Protein AF-A6K5Z6-F1 (afdb_monomer)

Mean predicted aligned error: 9.02 Å

InterPro domains:
  IPR040134 26S Proteasome non-ATPase regulatory subunit 12/COP9 signalosome complex subunit 4 [PTHR10855] (8-89)
  IPR054559 PSMD12/CSN4-like, N-terminal [PF22241] (1-89)

Secondary structure (DSSP, 8-state):
---TTS-HHHHHHHHHHHHHHGGGS-HHHHHHHHHHHHHHHGGGGGGGHHHHHHHHHHHHHHHHHTT-HHHHHHHHHTS-SSSSSSSS----

Foldseek 3Di:
DPDPPDDLVVVLVVLVVVLVCLVVDPLVVSLVVLVVVCVVCVVVCVSNLVSLQVSLQVNLVSCVVVVNNVVSVVSNVPRCPDDPDPPPDDDD

pLDDT: mean 78.18, std 15.69, range 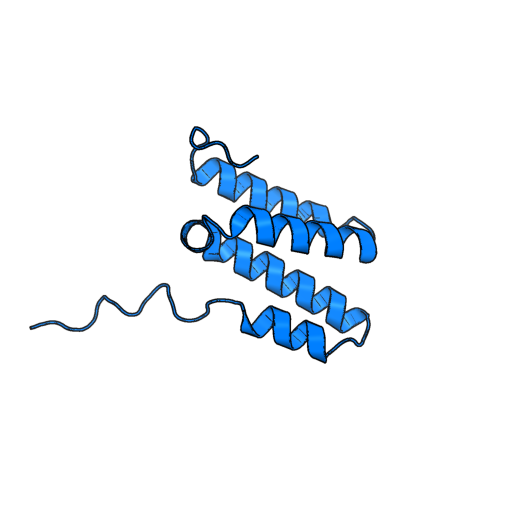[40.47, 92.94]

Sequence (92 aa):
MVNENVSLVISRQLLTDFCTHLPNLPDSTAKEVYHFTLEKVQPRVISFEEQVASIRQRLASIYEKEEDWRNAAQVLVGIPLETGQKYSKHCT

Organism: Rattus norvegicus (NCBI:txid10116)

Solvent-accessible surface area (backbone atoms only — not comparable to full-atom values): 5614 Å² total; per-residue (Å²): 141,88,58,93,86,56,56,68,66,58,54,51,52,51,52,52,53,51,55,70,54,38,78,81,44,60,68,72,60,35,48,54,52,50,54,54,49,50,63,71,40,51,93,45,38,84,84,39,44,70,59,52,38,53,49,30,53,53,50,19,54,52,28,46,77,70,71,34,56,68,61,17,51,56,40,50,69,71,40,82,87,71,80,89,77,82,84,87,79,82,76,134

Radius of gyration: 15.01 Å; Cα contacts (8 Å, |Δi|>4): 47; chains: 1; bounding box: 54×18×40 Å

Structure (mmCIF, N/CA/C/O backbone):
data_AF-A6K5Z6-F1
#
_entry.id   AF-A6K5Z6-F1
#
loop_
_atom_site.group_PDB
_atom_site.id
_atom_site.type_symbol
_atom_site.label_atom_id
_atom_site.label_alt_id
_atom_site.label_comp_id
_atom_site.label_asym_id
_atom_site.label_entity_id
_atom_site.label_seq_id
_atom_site.pdbx_PDB_ins_code
_atom_site.Cartn_x
_atom_site.Cartn_y
_atom_site.Cartn_z
_atom_site.occupancy
_atom_site.B_iso_or_equiv
_atom_site.auth_seq_id
_atom_site.auth_comp_id
_atom_site.auth_asym_id
_atom_site.auth_atom_id
_atom_site.pdbx_PDB_model_num
ATOM 1 N N . MET A 1 1 ? -3.003 -5.079 -17.096 1.00 45.84 1 MET A N 1
ATOM 2 C CA . MET A 1 1 ? -2.391 -3.820 -16.607 1.00 45.84 1 MET A CA 1
ATOM 3 C C . MET A 1 1 ? -0.866 -3.900 -16.458 1.00 45.84 1 MET A C 1
ATOM 5 O O . MET A 1 1 ? -0.260 -2.890 -16.147 1.00 45.84 1 MET A O 1
ATOM 9 N N . VAL A 1 2 ? -0.232 -5.045 -16.765 1.00 42.97 2 VAL A N 1
ATOM 10 C CA . VAL A 1 2 ? 1.231 -5.193 -16.889 1.00 42.97 2 VAL A CA 1
ATOM 11 C C . VAL A 1 2 ? 1.528 -5.572 -18.345 1.00 42.97 2 VAL A C 1
ATOM 13 O O . VAL A 1 2 ? 1.725 -6.739 -18.655 1.00 42.97 2 VAL A O 1
ATOM 16 N N . ASN A 1 3 ? 1.390 -4.621 -19.272 1.00 42.94 3 ASN A N 1
ATOM 17 C CA . ASN A 1 3 ? 1.743 -4.840 -20.677 1.00 42.94 3 ASN A CA 1
ATOM 18 C C . ASN A 1 3 ? 3.045 -4.087 -20.955 1.00 42.94 3 ASN A C 1
ATOM 20 O O . ASN A 1 3 ? 3.180 -2.919 -20.594 1.00 42.94 3 ASN A O 1
ATOM 24 N N . GLU A 1 4 ? 4.009 -4.771 -21.559 1.00 55.31 4 GLU A N 1
ATOM 25 C CA . GLU A 1 4 ? 5.376 -4.287 -21.771 1.00 55.31 4 GLU A CA 1
ATOM 26 C C . GLU A 1 4 ? 5.451 -3.106 -22.753 1.00 55.31 4 GLU A C 1
ATOM 28 O O . GLU A 1 4 ? 6.472 -2.433 -22.824 1.00 55.31 4 GLU A O 1
ATOM 33 N N . ASN A 1 5 ? 4.336 -2.802 -23.426 1.00 52.59 5 ASN A N 1
ATOM 34 C CA . ASN A 1 5 ? 4.202 -1.727 -24.407 1.00 52.59 5 ASN A CA 1
ATOM 35 C C . ASN A 1 5 ? 3.841 -0.347 -23.824 1.00 52.59 5 ASN A C 1
ATOM 37 O O . ASN A 1 5 ? 3.724 0.615 -24.580 1.00 52.59 5 ASN A O 1
ATOM 41 N N . VAL A 1 6 ? 3.636 -0.213 -22.508 1.00 57.88 6 VAL A N 1
ATOM 42 C CA . VAL A 1 6 ? 3.362 1.095 -21.886 1.00 57.88 6 VAL A CA 1
ATOM 43 C C . VAL A 1 6 ? 4.661 1.681 -21.345 1.00 57.88 6 VAL A C 1
ATOM 45 O O . VAL A 1 6 ? 5.308 1.072 -20.492 1.00 57.88 6 VAL A O 1
ATOM 48 N N . SER A 1 7 ? 5.022 2.888 -21.798 1.00 69.75 7 SER A N 1
ATOM 49 C CA . SER A 1 7 ? 6.168 3.639 -21.278 1.00 69.75 7 SER A CA 1
ATOM 50 C C . SER A 1 7 ? 6.167 3.628 -19.748 1.00 69.75 7 SER A C 1
ATOM 52 O O . SER A 1 7 ? 5.170 3.993 -19.120 1.00 69.75 7 SER A O 1
ATOM 54 N N . LEU A 1 8 ? 7.290 3.240 -19.135 1.00 69.06 8 LEU A N 1
ATOM 55 C CA . LEU A 1 8 ? 7.450 3.184 -17.673 1.00 69.06 8 LEU A CA 1
ATOM 56 C C . LEU A 1 8 ? 7.023 4.490 -16.986 1.00 69.06 8 LEU A C 1
ATOM 58 O O . LEU A 1 8 ? 6.454 4.465 -15.900 1.00 69.06 8 LEU A O 1
ATOM 62 N N . VAL A 1 9 ? 7.243 5.624 -17.652 1.00 72.50 9 VAL A N 1
ATOM 63 C CA . VAL A 1 9 ? 6.817 6.957 -17.204 1.00 72.50 9 VAL A CA 1
ATOM 64 C C . VAL A 1 9 ? 5.293 7.060 -17.077 1.00 72.50 9 VAL A C 1
ATOM 66 O O . VAL A 1 9 ? 4.799 7.511 -16.049 1.00 72.50 9 VAL A O 1
ATOM 69 N N . ILE A 1 10 ? 4.544 6.586 -18.077 1.00 77.19 10 ILE A N 1
ATOM 70 C CA . ILE A 1 10 ? 3.073 6.597 -18.063 1.00 77.19 10 ILE A CA 1
ATOM 71 C C . ILE A 1 10 ? 2.559 5.651 -16.978 1.00 77.19 10 ILE A C 1
ATOM 73 O O . ILE A 1 10 ? 1.664 6.011 -16.222 1.00 77.19 10 ILE A O 1
ATOM 77 N N . SER A 1 11 ? 3.167 4.469 -16.848 1.00 77.94 11 SER A N 1
ATOM 78 C CA . SER A 1 11 ? 2.797 3.512 -15.799 1.00 77.94 11 SER A CA 1
ATOM 79 C C . SER A 1 11 ? 3.018 4.087 -14.398 1.00 77.94 11 SER A C 1
ATOM 81 O O . SER A 1 11 ? 2.154 3.929 -13.543 1.00 77.94 11 SER A O 1
ATOM 83 N N . ARG A 1 12 ? 4.136 4.793 -14.165 1.00 78.38 12 ARG A N 1
ATOM 84 C CA . ARG A 1 12 ? 4.402 5.478 -12.889 1.00 78.38 12 ARG A CA 1
ATOM 85 C C . ARG A 1 12 ? 3.372 6.561 -12.608 1.00 78.38 12 ARG A C 1
ATOM 87 O O . ARG A 1 12 ? 2.823 6.584 -11.514 1.00 78.38 12 ARG A O 1
ATOM 94 N N . GLN A 1 13 ? 3.076 7.406 -13.595 1.00 80.56 13 GLN A N 1
ATOM 95 C CA . GLN A 1 13 ? 2.093 8.474 -13.435 1.00 80.56 13 GLN A CA 1
ATOM 96 C C . GLN A 1 13 ? 0.700 7.919 -13.114 1.00 80.56 13 GLN A C 1
ATOM 98 O O . GLN A 1 13 ? 0.056 8.396 -12.185 1.00 80.56 13 GLN A O 1
ATOM 103 N N . LEU A 1 14 ? 0.270 6.875 -13.829 1.00 82.19 14 LEU A N 1
ATOM 104 C CA . LEU A 1 14 ? -1.003 6.200 -13.578 1.00 82.19 14 LEU A CA 1
ATOM 105 C C . LEU A 1 14 ? -1.048 5.550 -12.196 1.00 82.19 14 LEU A C 1
ATOM 107 O O . LEU A 1 14 ? -2.074 5.625 -11.534 1.00 82.19 14 LEU A O 1
ATOM 111 N N . LEU A 1 15 ? 0.042 4.921 -11.741 1.00 82.56 15 LEU A N 1
ATOM 112 C CA . LEU A 1 15 ? 0.072 4.302 -10.415 1.00 82.56 15 LEU A CA 1
ATOM 113 C C . LEU A 1 15 ? 0.011 5.357 -9.304 1.00 82.56 15 LEU A C 1
ATOM 115 O O . LEU A 1 15 ? -0.676 5.152 -8.307 1.00 82.56 15 LEU A O 1
ATOM 119 N N . THR A 1 16 ? 0.703 6.484 -9.482 1.00 83.50 16 THR A N 1
ATOM 120 C CA . THR A 1 16 ? 0.651 7.620 -8.554 1.00 83.50 16 THR A CA 1
ATOM 121 C C . THR A 1 16 ? -0.761 8.197 -8.474 1.00 83.50 16 THR A C 1
ATOM 123 O O . THR A 1 16 ? -1.277 8.371 -7.372 1.00 83.50 16 THR A O 1
ATOM 126 N N . ASP A 1 17 ? -1.396 8.433 -9.622 1.00 84.94 17 ASP A N 1
ATOM 127 C CA . ASP A 1 17 ? -2.766 8.952 -9.717 1.00 84.94 17 ASP A CA 1
ATOM 128 C C . ASP A 1 17 ? -3.788 7.970 -9.115 1.00 84.94 17 ASP A C 1
ATOM 130 O O . ASP A 1 17 ? -4.612 8.318 -8.267 1.00 84.94 17 ASP A O 1
ATOM 134 N N . PHE A 1 18 ? -3.645 6.682 -9.427 1.00 82.12 18 PHE A N 1
ATOM 135 C CA . PHE A 1 18 ? -4.437 5.624 -8.810 1.00 82.12 18 PHE A CA 1
ATOM 136 C C . PHE A 1 18 ? -4.303 5.646 -7.284 1.00 82.12 18 PHE A C 1
ATOM 138 O O . PHE A 1 18 ? -5.303 5.635 -6.561 1.00 82.12 18 PHE A O 1
ATOM 145 N N . CYS A 1 19 ? -3.070 5.767 -6.783 1.00 80.75 19 CYS A N 1
ATOM 146 C CA . CYS A 1 19 ? -2.823 5.902 -5.358 1.00 80.75 19 CYS A CA 1
ATOM 147 C C . CYS A 1 19 ? -3.491 7.155 -4.787 1.00 80.75 19 CYS A C 1
ATOM 149 O O . CYS A 1 19 ? -4.033 7.068 -3.694 1.00 80.75 19 CYS A O 1
ATOM 151 N N . THR A 1 20 ? -3.508 8.315 -5.451 1.00 84.00 20 THR A N 1
ATOM 152 C CA . THR A 1 20 ? -4.183 9.517 -4.915 1.00 84.00 20 THR A CA 1
ATOM 153 C C . THR A 1 20 ? -5.699 9.371 -4.796 1.00 84.00 20 THR A C 1
ATOM 155 O O . THR A 1 20 ? -6.278 9.988 -3.907 1.00 84.00 20 THR A O 1
ATOM 158 N N . HIS A 1 21 ? -6.332 8.514 -5.601 1.00 82.88 21 HIS A N 1
ATOM 159 C CA . HIS A 1 21 ? -7.777 8.260 -5.534 1.00 82.88 21 HIS A CA 1
ATOM 160 C C . HIS A 1 21 ? -8.192 7.190 -4.512 1.00 82.88 21 HIS A C 1
ATOM 162 O O . HIS A 1 21 ? -9.294 7.259 -3.969 1.00 82.88 21 HIS A O 1
ATOM 168 N N . LEU A 1 22 ? -7.303 6.244 -4.205 1.00 79.12 22 LEU A N 1
ATOM 169 C CA . LEU A 1 22 ? -7.497 5.179 -3.216 1.00 79.12 22 LEU A CA 1
ATOM 170 C C . LEU A 1 22 ? -7.996 5.604 -1.814 1.00 79.12 22 LEU A C 1
ATOM 172 O O . LEU A 1 22 ? -8.875 4.920 -1.299 1.00 79.12 22 LEU A O 1
ATOM 176 N N . PRO A 1 23 ? -7.517 6.694 -1.178 1.00 78.12 23 PRO A N 1
ATOM 177 C CA . PRO A 1 23 ? -7.983 7.096 0.154 1.00 78.12 23 PRO A CA 1
ATOM 178 C C . PRO A 1 23 ? -9.427 7.619 0.187 1.00 78.12 23 PRO A C 1
ATOM 180 O O . PRO A 1 23 ? -9.957 7.838 1.270 1.00 78.12 23 PRO A O 1
ATOM 183 N N . ASN A 1 24 ? -10.071 7.823 -0.969 1.00 83.81 24 ASN A N 1
ATOM 184 C CA . ASN A 1 24 ? -11.500 8.154 -1.028 1.00 83.81 24 ASN A CA 1
ATOM 185 C C . ASN A 1 24 ? -12.398 6.911 -0.883 1.00 83.81 24 ASN A C 1
ATOM 187 O O . ASN A 1 24 ? -13.616 7.044 -0.776 1.00 83.81 24 ASN A O 1
ATOM 191 N N . LEU A 1 25 ? -11.816 5.709 -0.930 1.00 82.00 25 LEU A N 1
ATOM 192 C CA . LEU A 1 25 ? -12.515 4.446 -0.722 1.00 82.00 25 LEU A CA 1
ATOM 193 C C . LEU A 1 25 ? -12.495 4.065 0.767 1.00 82.00 25 LEU A C 1
ATOM 195 O O . LEU A 1 25 ? -11.589 4.477 1.491 1.00 82.00 25 LEU A O 1
ATOM 199 N N . PRO A 1 26 ? -13.459 3.253 1.235 1.00 87.75 26 PRO A N 1
ATOM 200 C CA . PRO A 1 26 ? -13.416 2.702 2.585 1.00 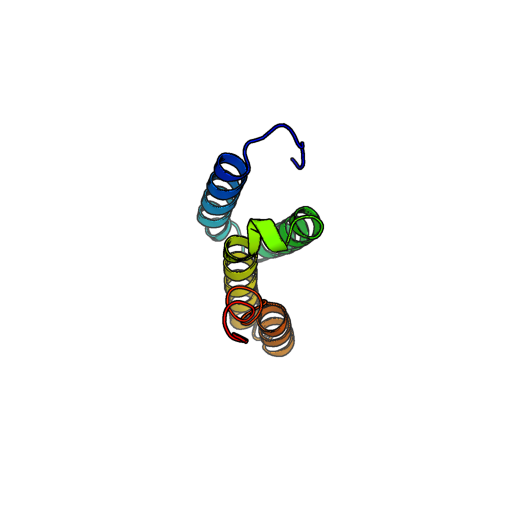87.75 26 PRO A CA 1
ATOM 201 C C . PRO A 1 26 ? -12.126 1.901 2.818 1.00 87.75 26 PRO A C 1
ATOM 203 O O . PRO A 1 26 ? -11.664 1.181 1.928 1.00 87.75 26 PRO A O 1
ATOM 206 N N . ASP A 1 27 ? -11.573 2.005 4.031 1.00 84.94 27 ASP A N 1
ATOM 207 C CA . ASP A 1 27 ? -10.262 1.451 4.404 1.00 84.94 27 ASP A CA 1
ATOM 208 C C . ASP A 1 27 ? -10.142 -0.059 4.111 1.00 84.94 27 ASP A C 1
ATOM 210 O O . ASP A 1 27 ? -9.088 -0.533 3.684 1.00 84.94 27 ASP A O 1
ATOM 214 N N . SER A 1 28 ? -11.238 -0.813 4.252 1.00 85.81 28 SER A N 1
ATOM 215 C CA . SER A 1 28 ? -11.314 -2.240 3.917 1.00 85.81 28 SER A CA 1
ATOM 216 C C . SER A 1 28 ? -11.060 -2.515 2.431 1.00 85.81 28 SER A C 1
ATOM 218 O O . SER A 1 28 ? -10.236 -3.364 2.094 1.00 85.81 28 SER A O 1
ATOM 220 N N . THR A 1 29 ? -11.705 -1.764 1.535 1.00 87.81 29 THR A N 1
ATOM 221 C CA . THR A 1 29 ? -11.486 -1.881 0.085 1.00 87.81 29 THR A CA 1
ATOM 222 C C . THR A 1 29 ? -10.116 -1.342 -0.313 1.00 87.81 29 THR A C 1
ATOM 224 O O . THR A 1 29 ? -9.422 -1.961 -1.118 1.00 87.81 29 THR A O 1
ATOM 227 N N . ALA A 1 30 ? -9.692 -0.213 0.263 1.00 88.00 30 ALA A N 1
ATOM 228 C CA . ALA A 1 30 ? -8.386 0.371 -0.030 1.00 88.00 30 ALA A CA 1
ATOM 229 C C . ALA A 1 30 ? -7.246 -0.606 0.303 1.00 88.00 30 ALA A C 1
ATOM 231 O O . ALA A 1 30 ? -6.327 -0.781 -0.497 1.00 88.00 30 ALA A O 1
ATOM 232 N N . LYS A 1 31 ? -7.343 -1.309 1.438 1.00 88.75 31 LYS A N 1
ATOM 233 C CA . LYS A 1 31 ? -6.386 -2.338 1.863 1.00 88.75 31 LYS A CA 1
ATOM 234 C C . LYS A 1 31 ? -6.253 -3.477 0.848 1.00 88.75 31 LYS A C 1
ATOM 236 O O . LYS A 1 31 ? -5.130 -3.809 0.470 1.00 88.75 31 LYS A O 1
ATOM 241 N N . GLU A 1 32 ? -7.363 -4.054 0.382 1.00 89.06 32 GLU A N 1
ATOM 242 C CA . GLU A 1 32 ? -7.323 -5.124 -0.631 1.00 89.06 32 GLU A CA 1
ATOM 243 C C . GLU A 1 32 ? -6.676 -4.649 -1.933 1.00 89.06 32 GLU A C 1
ATOM 245 O O . GLU A 1 32 ? -5.828 -5.332 -2.510 1.00 89.06 32 GLU A O 1
ATOM 250 N N . VAL A 1 33 ? -7.019 -3.437 -2.369 1.00 89.56 33 VAL A N 1
ATOM 251 C CA . VAL A 1 33 ? -6.460 -2.855 -3.588 1.00 89.56 33 VAL A CA 1
ATOM 252 C C . VAL A 1 33 ? -4.957 -2.585 -3.442 1.00 89.56 33 VAL A C 1
ATOM 254 O O . VAL A 1 33 ? -4.206 -2.822 -4.393 1.00 89.56 33 VAL A O 1
ATOM 257 N N . TYR A 1 34 ? -4.484 -2.135 -2.275 1.00 89.81 34 TYR A N 1
ATOM 258 C CA . TYR A 1 34 ? -3.051 -1.961 -2.017 1.00 89.81 34 TYR A CA 1
ATOM 259 C C . TYR A 1 34 ? -2.288 -3.286 -2.084 1.00 89.81 34 TYR A C 1
ATOM 261 O O . TYR A 1 34 ? -1.258 -3.345 -2.758 1.00 89.81 34 TYR A O 1
ATOM 269 N N . HIS A 1 35 ? -2.802 -4.353 -1.463 1.00 89.19 35 HIS A N 1
ATOM 270 C CA . HIS A 1 35 ? -2.197 -5.690 -1.544 1.00 89.19 35 HIS A CA 1
ATOM 271 C C . HIS A 1 35 ? -2.141 -6.202 -2.982 1.00 89.19 35 HIS A C 1
ATOM 273 O O . HIS A 1 35 ? -1.069 -6.567 -3.466 1.00 89.19 35 HIS A O 1
ATOM 279 N N . PHE A 1 36 ? -3.253 -6.106 -3.711 1.00 88.31 36 PHE A N 1
ATOM 280 C CA . PHE A 1 36 ? -3.305 -6.505 -5.115 1.00 88.31 36 PHE A CA 1
ATOM 281 C C . PHE A 1 36 ? -2.316 -5.711 -5.982 1.00 88.31 36 PHE A C 1
ATOM 283 O O . PHE A 1 36 ? -1.632 -6.267 -6.844 1.00 88.31 36 PHE A O 1
ATOM 290 N N . THR A 1 37 ? -2.202 -4.401 -5.750 1.00 87.88 37 THR A N 1
ATOM 291 C CA . THR A 1 37 ? -1.267 -3.538 -6.486 1.00 87.88 37 THR A CA 1
ATOM 292 C C . THR A 1 37 ? 0.183 -3.927 -6.202 1.00 87.88 37 THR A C 1
ATOM 294 O O . 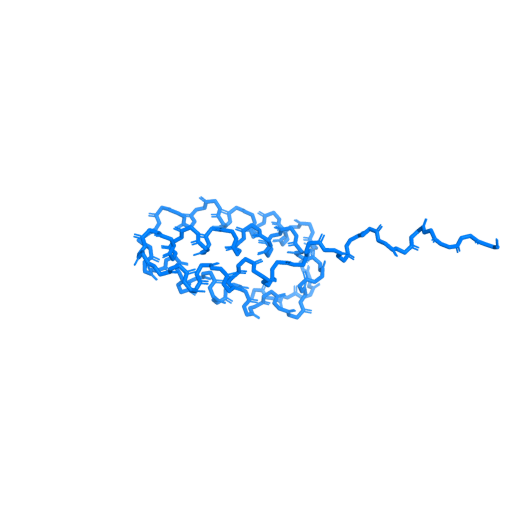THR A 1 37 ? 0.983 -4.005 -7.137 1.00 87.88 37 THR A O 1
ATOM 297 N N . LEU A 1 38 ? 0.519 -4.231 -4.942 1.00 86.69 38 LEU A N 1
ATOM 298 C CA . LEU A 1 38 ? 1.850 -4.700 -4.550 1.00 86.69 38 LEU A CA 1
ATOM 299 C C . LEU A 1 38 ? 2.215 -6.030 -5.221 1.00 86.69 38 LEU A C 1
ATOM 301 O O . LEU A 1 38 ? 3.331 -6.165 -5.720 1.00 86.69 38 LEU A O 1
ATOM 305 N N . GLU A 1 39 ? 1.286 -6.982 -5.312 1.00 87.56 39 GLU A N 1
ATOM 306 C CA . GLU A 1 39 ? 1.519 -8.247 -6.022 1.00 87.56 39 GLU A CA 1
ATOM 307 C C . GLU A 1 39 ? 1.738 -8.039 -7.526 1.00 87.56 39 GLU A C 1
ATOM 309 O O . GLU A 1 39 ? 2.622 -8.651 -8.126 1.00 87.56 39 GLU A O 1
ATOM 314 N N . LYS A 1 40 ? 0.972 -7.140 -8.157 1.00 84.25 40 LYS A N 1
ATOM 315 C CA . LYS A 1 40 ? 1.120 -6.851 -9.594 1.00 84.25 40 LYS A CA 1
ATOM 316 C C . LYS A 1 40 ? 2.397 -6.094 -9.929 1.00 84.25 40 LYS A C 1
ATOM 318 O O . LYS A 1 40 ? 2.933 -6.281 -11.022 1.00 84.25 40 LYS A O 1
ATOM 323 N N . VAL A 1 41 ? 2.871 -5.242 -9.023 1.00 83.75 41 VAL A N 1
ATOM 324 C CA . VAL A 1 41 ? 4.098 -4.463 -9.219 1.00 83.75 41 VAL A CA 1
ATOM 325 C C . VAL A 1 41 ? 5.352 -5.222 -8.773 1.00 83.75 41 VAL A C 1
ATOM 327 O O . VAL A 1 41 ? 6.441 -4.879 -9.220 1.00 83.75 41 VAL A O 1
ATOM 330 N N . GLN A 1 42 ? 5.216 -6.292 -7.978 1.00 79.12 42 GLN A N 1
ATOM 331 C CA . GLN A 1 42 ? 6.312 -7.149 -7.510 1.00 79.12 42 GLN A CA 1
ATOM 332 C C . GLN A 1 42 ? 7.335 -7.556 -8.597 1.00 79.12 42 GLN A C 1
ATOM 334 O O . GLN A 1 42 ? 8.528 -7.349 -8.367 1.00 79.12 42 GLN A O 1
ATOM 339 N N . PRO A 1 43 ? 6.948 -8.034 -9.803 1.00 82.88 43 PRO A N 1
ATOM 340 C CA . PRO A 1 43 ? 7.914 -8.392 -10.852 1.00 82.88 43 PRO A CA 1
ATOM 341 C C . PRO A 1 43 ? 8.726 -7.202 -11.385 1.00 82.88 43 PRO A C 1
ATOM 343 O O . PRO A 1 43 ? 9.758 -7.388 -12.023 1.00 82.88 43 PRO A O 1
ATOM 346 N N . ARG A 1 44 ? 8.265 -5.970 -11.146 1.00 79.81 44 ARG A N 1
ATOM 347 C CA . ARG A 1 44 ? 8.917 -4.723 -11.563 1.00 79.81 44 ARG A CA 1
ATOM 348 C C . ARG A 1 44 ? 9.215 -3.812 -10.371 1.00 79.81 44 ARG A C 1
ATOM 350 O O . ARG A 1 44 ? 9.369 -2.609 -10.560 1.00 79.81 44 ARG A O 1
ATOM 357 N N . VAL A 1 45 ? 9.320 -4.366 -9.161 1.00 79.56 45 VAL A N 1
ATOM 358 C CA . VAL A 1 45 ? 9.425 -3.600 -7.905 1.00 79.56 45 VAL A CA 1
ATOM 359 C C . VAL A 1 45 ? 10.562 -2.573 -7.935 1.00 79.56 45 VAL A C 1
ATOM 361 O O . VAL A 1 45 ? 10.369 -1.447 -7.497 1.00 79.56 45 VAL A O 1
ATOM 364 N N . ILE A 1 46 ? 11.691 -2.911 -8.567 1.00 80.56 46 ILE A N 1
ATOM 365 C CA . ILE A 1 46 ? 12.858 -2.027 -8.732 1.00 80.56 46 ILE A CA 1
ATOM 366 C C . ILE A 1 46 ? 12.521 -0.795 -9.592 1.00 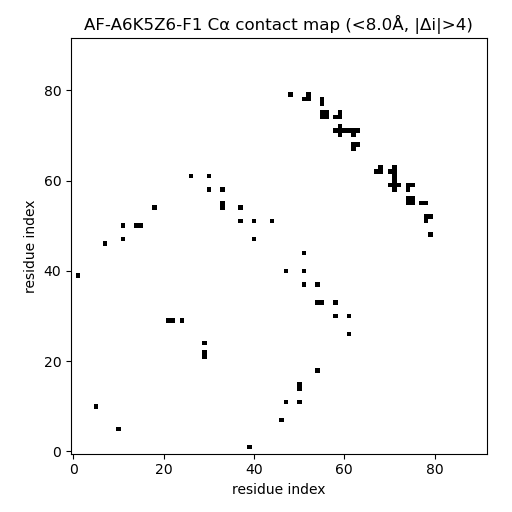80.56 46 ILE A C 1
ATOM 368 O O . ILE A 1 46 ? 12.990 0.307 -9.340 1.00 80.56 46 ILE A O 1
ATOM 372 N N . SER A 1 47 ? 11.682 -0.952 -10.621 1.00 81.38 47 SER A N 1
ATOM 373 C CA . SER A 1 47 ? 11.281 0.160 -11.500 1.00 81.38 47 SER A CA 1
ATOM 374 C C . SER A 1 47 ? 10.253 1.099 -10.860 1.00 81.38 47 SER A C 1
ATOM 376 O O . SER A 1 47 ? 10.106 2.240 -11.306 1.00 81.38 47 SER A O 1
ATOM 378 N N . PHE A 1 48 ? 9.535 0.617 -9.845 1.00 81.31 48 PHE A N 1
ATOM 379 C CA . PHE A 1 48 ? 8.438 1.318 -9.175 1.00 81.31 48 PHE A CA 1
ATOM 380 C C . PHE A 1 48 ? 8.713 1.517 -7.679 1.00 81.31 48 PHE A C 1
ATOM 382 O O . PHE A 1 48 ? 7.778 1.568 -6.884 1.00 81.31 48 PHE A O 1
ATOM 389 N N . GLU A 1 49 ? 9.986 1.598 -7.290 1.00 84.12 49 GLU A N 1
ATOM 390 C CA . GLU A 1 49 ? 10.414 1.641 -5.889 1.00 84.12 49 GLU A CA 1
ATOM 391 C C . GLU A 1 49 ? 9.712 2.760 -5.104 1.00 84.12 49 GLU A C 1
ATOM 393 O O . GLU A 1 49 ? 9.120 2.504 -4.055 1.00 84.12 49 GLU A O 1
ATOM 398 N N . GLU A 1 50 ? 9.667 3.973 -5.665 1.00 83.56 50 GLU A N 1
ATOM 399 C CA . GLU A 1 50 ? 8.986 5.121 -5.054 1.00 83.56 50 GLU A CA 1
ATOM 400 C C . GLU A 1 50 ? 7.482 4.880 -4.865 1.00 83.56 50 GLU A C 1
ATOM 402 O O . GLU A 1 50 ? 6.913 5.187 -3.815 1.00 83.56 50 GLU A O 1
ATOM 407 N N . GLN A 1 51 ? 6.818 4.301 -5.868 1.00 86.12 51 GLN A N 1
ATOM 408 C CA . GLN A 1 51 ? 5.386 4.022 -5.789 1.00 86.12 51 GLN A CA 1
ATOM 409 C C . GLN A 1 51 ? 5.094 2.908 -4.776 1.00 86.12 51 GLN A C 1
ATOM 411 O O . GLN A 1 51 ? 4.135 3.004 -4.012 1.00 86.12 51 GLN A O 1
ATOM 416 N N . VAL A 1 52 ? 5.938 1.875 -4.727 1.00 87.44 52 VAL A N 1
ATOM 417 C CA . VAL A 1 52 ? 5.852 0.773 -3.759 1.00 87.44 52 VAL A CA 1
ATOM 418 C C . VAL A 1 52 ? 6.041 1.288 -2.336 1.00 87.44 52 VAL A C 1
ATOM 420 O O . VAL A 1 52 ? 5.279 0.901 -1.448 1.00 87.44 52 VAL A O 1
ATOM 423 N N . ALA A 1 53 ? 7.006 2.184 -2.119 1.00 88.12 53 ALA A N 1
ATOM 424 C CA . ALA A 1 53 ? 7.209 2.842 -0.836 1.00 88.12 53 ALA A CA 1
ATOM 425 C C . ALA A 1 53 ? 5.958 3.629 -0.420 1.00 88.12 53 ALA A C 1
ATOM 427 O O . ALA A 1 53 ? 5.438 3.412 0.673 1.00 88.12 53 ALA A O 1
ATOM 428 N N . SER A 1 54 ? 5.409 4.456 -1.319 1.00 88.06 54 SER A N 1
ATOM 429 C CA . SER A 1 54 ? 4.197 5.241 -1.046 1.00 88.06 54 SER A CA 1
ATOM 430 C C . SER A 1 54 ? 2.988 4.359 -0.706 1.00 88.06 54 SER A C 1
ATOM 432 O O . SER A 1 54 ? 2.274 4.633 0.260 1.00 88.06 54 SER A O 1
ATOM 434 N N . ILE A 1 55 ? 2.778 3.268 -1.452 1.00 89.19 55 ILE A N 1
ATOM 435 C CA . ILE A 1 55 ? 1.703 2.299 -1.190 1.00 89.19 55 ILE A CA 1
ATOM 436 C C . ILE A 1 55 ? 1.866 1.671 0.195 1.00 89.19 55 ILE A C 1
ATOM 438 O O . ILE A 1 55 ? 0.918 1.658 0.978 1.00 89.19 55 ILE A O 1
ATOM 442 N N . ARG A 1 56 ? 3.069 1.183 0.52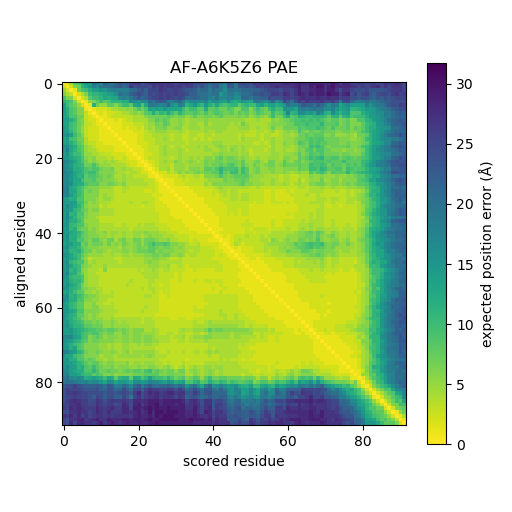1 1.00 91.06 56 ARG A N 1
ATOM 443 C CA . ARG A 1 56 ? 3.356 0.561 1.821 1.00 91.06 56 ARG A CA 1
ATOM 444 C C . ARG A 1 56 ? 3.172 1.542 2.975 1.00 91.06 56 ARG A C 1
ATOM 446 O O . ARG A 1 56 ? 2.579 1.169 3.979 1.00 91.06 56 ARG A O 1
ATOM 453 N N . GLN A 1 57 ? 3.602 2.795 2.833 1.00 90.12 57 GLN A N 1
ATOM 454 C CA . GLN A 1 57 ? 3.378 3.814 3.862 1.00 90.12 57 GLN A CA 1
ATOM 455 C C . GLN A 1 57 ? 1.887 4.031 4.135 1.00 90.12 57 GLN A C 1
ATOM 457 O O . GLN A 1 57 ? 1.473 4.027 5.290 1.00 90.12 57 GLN A O 1
ATOM 462 N N . ARG A 1 58 ? 1.061 4.157 3.090 1.00 88.81 58 ARG A N 1
ATOM 463 C CA . ARG A 1 58 ? -0.387 4.336 3.281 1.00 88.81 58 ARG A CA 1
ATOM 464 C C . ARG A 1 58 ? -1.068 3.104 3.852 1.00 88.81 58 ARG A C 1
ATOM 466 O O . ARG A 1 58 ? -1.932 3.235 4.712 1.00 88.81 58 ARG A O 1
ATOM 473 N N . LEU A 1 59 ? -0.665 1.922 3.400 1.00 90.56 59 LEU A N 1
ATOM 474 C CA . LEU A 1 59 ? -1.158 0.661 3.934 1.00 90.56 59 LEU A CA 1
ATOM 475 C C . LEU A 1 59 ? -0.820 0.525 5.429 1.00 90.56 59 LEU A C 1
ATOM 477 O O . LEU A 1 59 ? -1.675 0.118 6.209 1.00 90.56 59 LEU A O 1
ATOM 481 N N . ALA A 1 60 ? 0.382 0.933 5.846 1.00 92.19 60 ALA A N 1
ATOM 482 C CA . ALA A 1 60 ? 0.761 0.974 7.256 1.00 92.19 60 ALA A CA 1
ATOM 483 C C . ALA A 1 60 ? -0.107 1.950 8.064 1.00 92.19 60 ALA A C 1
ATOM 485 O O . ALA A 1 60 ? -0.554 1.580 9.143 1.00 92.19 60 ALA A O 1
ATOM 486 N N . SER A 1 61 ? -0.423 3.136 7.530 1.00 91.38 61 SER A N 1
ATOM 487 C CA . SER A 1 61 ? -1.346 4.077 8.186 1.00 91.38 61 SER A CA 1
ATOM 488 C C . SER A 1 61 ? -2.770 3.530 8.334 1.00 91.38 61 SER A C 1
ATOM 490 O O . SER A 1 61 ? -3.460 3.890 9.281 1.00 91.38 61 SER A O 1
ATOM 492 N N . ILE A 1 62 ? -3.236 2.670 7.420 1.00 90.75 62 ILE A N 1
ATOM 493 C CA . ILE A 1 62 ? -4.531 1.987 7.575 1.00 90.75 62 ILE A CA 1
ATOM 494 C C . ILE A 1 62 ? -4.466 0.997 8.743 1.00 90.75 62 ILE A C 1
ATOM 496 O O . ILE A 1 62 ? -5.312 1.056 9.629 1.00 90.75 62 ILE A O 1
ATOM 500 N N . TYR A 1 63 ? -3.432 0.151 8.789 1.00 92.06 63 TYR A N 1
ATOM 501 C CA . TYR A 1 63 ? -3.238 -0.788 9.900 1.00 92.06 63 TYR A CA 1
ATOM 502 C C . TYR A 1 63 ? -3.058 -0.077 11.248 1.00 92.06 63 TYR A C 1
ATOM 504 O O . TYR A 1 63 ? -3.549 -0.555 12.264 1.00 92.06 63 TYR A O 1
ATOM 512 N N . GLU A 1 64 ? -2.404 1.083 11.255 1.00 91.44 64 GLU A N 1
ATOM 513 C CA . GLU A 1 64 ? -2.256 1.934 12.436 1.00 91.44 64 GLU A CA 1
ATOM 514 C C . GLU A 1 64 ? -3.614 2.415 12.974 1.00 91.44 64 GLU A C 1
ATOM 516 O O . GLU A 1 64 ? -3.870 2.324 14.173 1.00 91.44 64 GLU A O 1
ATOM 521 N N . LYS A 1 65 ? -4.516 2.869 12.090 1.00 89.75 65 LYS A N 1
ATOM 522 C CA . LYS A 1 65 ? -5.881 3.285 12.465 1.00 89.75 65 LYS A CA 1
ATOM 523 C C . LYS A 1 65 ? -6.724 2.143 13.027 1.00 89.75 65 LYS A C 1
ATOM 525 O O . LYS A 1 65 ? -7.615 2.393 13.830 1.00 89.75 65 LYS A O 1
ATOM 530 N N . GLU A 1 66 ? -6.467 0.916 12.586 1.00 91.38 66 GLU A N 1
ATOM 531 C CA . GLU A 1 66 ? -7.132 -0.296 13.077 1.00 91.38 66 GLU A CA 1
ATOM 532 C C . GLU A 1 66 ? -6.475 -0.867 14.344 1.00 91.38 66 GLU A C 1
ATOM 534 O O . GLU A 1 66 ? -6.828 -1.964 14.771 1.00 91.38 66 GLU A O 1
ATOM 539 N N . GLU A 1 67 ? -5.516 -0.147 14.939 1.00 92.94 67 GLU A N 1
ATOM 540 C CA . GLU A 1 67 ? -4.749 -0.571 16.118 1.00 92.94 67 GLU A CA 1
ATOM 541 C C . GLU A 1 67 ? -3.926 -1.855 15.884 1.00 92.94 67 GLU A C 1
ATOM 543 O O . GLU A 1 67 ? -3.483 -2.525 16.822 1.00 92.94 67 GLU A O 1
ATOM 548 N 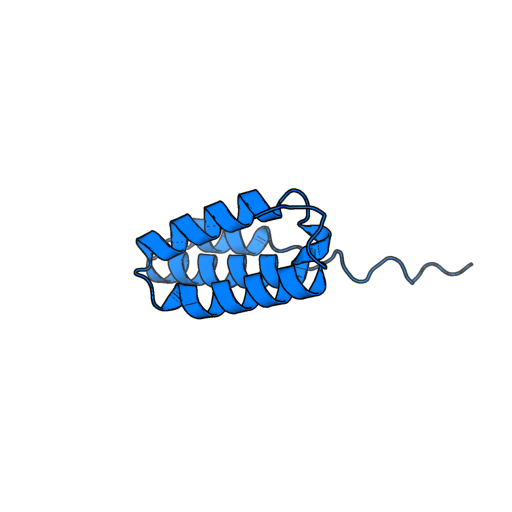N . ASP A 1 68 ? -3.656 -2.187 14.620 1.00 91.94 68 ASP A N 1
ATOM 549 C CA . ASP A 1 68 ? -2.853 -3.333 14.213 1.00 91.94 68 ASP A CA 1
ATOM 550 C C . ASP A 1 68 ? -1.391 -2.926 13.973 1.00 91.94 68 ASP A C 1
ATOM 552 O O . ASP A 1 68 ? -0.839 -2.922 12.867 1.00 91.94 68 ASP A O 1
ATOM 556 N N . TRP A 1 69 ? -0.729 -2.577 15.075 1.00 91.19 69 TRP A N 1
ATOM 557 C CA . TRP A 1 69 ? 0.656 -2.095 15.093 1.00 91.19 69 TRP A CA 1
ATOM 558 C C . TRP A 1 69 ? 1.648 -3.104 14.508 1.00 91.19 69 TRP A C 1
ATOM 560 O O . TRP A 1 69 ? 2.680 -2.734 13.943 1.00 91.19 69 TRP A O 1
ATOM 570 N N . ARG A 1 70 ? 1.344 -4.400 14.656 1.00 92.75 70 ARG A N 1
ATOM 571 C CA . ARG A 1 70 ? 2.226 -5.487 14.228 1.00 92.75 70 ARG A CA 1
ATOM 572 C C . ARG A 1 70 ? 2.251 -5.576 12.701 1.00 92.75 70 ARG A C 1
ATOM 574 O O . ARG A 1 70 ? 3.339 -5.621 12.124 1.00 92.75 70 ARG A O 1
ATOM 581 N N . ASN A 1 71 ? 1.085 -5.527 12.055 1.00 90.81 71 ASN A N 1
ATOM 582 C CA . ASN A 1 71 ? 1.000 -5.490 10.597 1.00 90.81 71 ASN A CA 1
ATOM 583 C C . ASN A 1 71 ? 1.511 -4.155 10.033 1.00 90.81 71 ASN A C 1
ATOM 585 O O . ASN A 1 71 ? 2.251 -4.163 9.047 1.00 90.81 71 ASN A O 1
ATOM 589 N N . ALA A 1 72 ? 1.221 -3.023 10.686 1.00 91.50 72 ALA A N 1
ATOM 590 C CA . ALA A 1 72 ? 1.736 -1.715 10.272 1.00 91.50 72 ALA A CA 1
ATOM 591 C C . ALA A 1 72 ? 3.275 -1.698 10.192 1.00 91.50 72 ALA A C 1
ATOM 593 O O . ALA A 1 72 ? 3.850 -1.324 9.166 1.00 91.50 72 ALA A O 1
ATOM 594 N N . ALA A 1 73 ? 3.953 -2.186 11.237 1.00 90.50 73 ALA A N 1
ATOM 595 C CA . ALA A 1 73 ? 5.409 -2.284 11.259 1.00 90.50 73 ALA A CA 1
ATOM 596 C C . ALA A 1 73 ? 5.943 -3.231 10.170 1.00 90.50 73 ALA A C 1
ATOM 598 O O . ALA A 1 73 ? 6.903 -2.896 9.476 1.00 90.50 73 ALA A O 1
ATOM 599 N N . GLN A 1 74 ? 5.307 -4.390 9.971 1.00 90.56 74 GLN A N 1
ATOM 600 C CA . GLN A 1 74 ? 5.730 -5.362 8.959 1.00 90.56 74 GLN A CA 1
ATOM 601 C C . GLN A 1 74 ? 5.664 -4.790 7.535 1.00 90.56 74 GLN A C 1
ATOM 603 O O . GLN A 1 74 ? 6.555 -5.038 6.718 1.00 90.56 74 GLN A O 1
ATOM 608 N N . VAL A 1 75 ? 4.63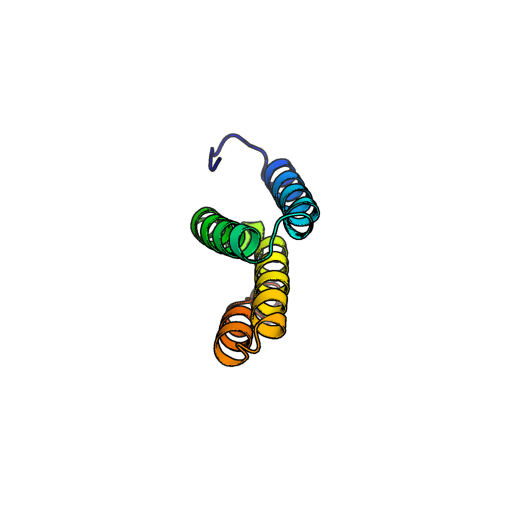5 -3.995 7.236 1.00 90.62 75 VAL A N 1
ATOM 609 C CA . VAL A 1 75 ? 4.486 -3.336 5.934 1.00 90.62 75 VAL A CA 1
ATOM 610 C C . VAL A 1 75 ? 5.617 -2.330 5.689 1.00 90.62 75 VAL A C 1
ATOM 612 O O . VAL A 1 75 ? 6.189 -2.331 4.591 1.00 90.62 75 VAL A O 1
ATOM 615 N N . LEU A 1 76 ? 5.970 -1.529 6.703 1.00 87.88 76 LEU A N 1
ATOM 616 C CA . LEU A 1 76 ? 7.044 -0.529 6.638 1.00 87.88 76 LEU A CA 1
ATOM 617 C C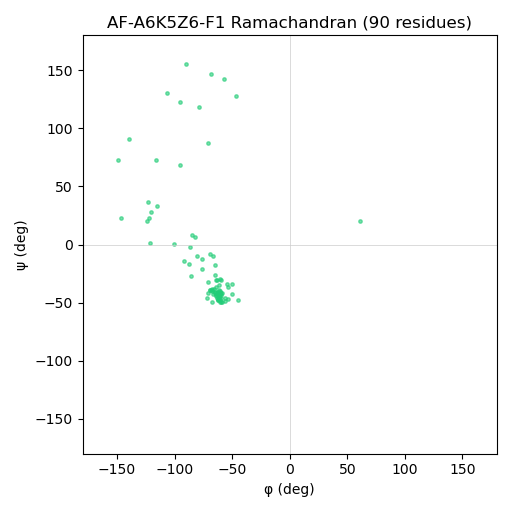 . LEU A 1 76 ? 8.436 -1.156 6.498 1.00 87.88 76 LEU A C 1
ATOM 619 O O . LEU A 1 76 ? 9.250 -0.651 5.731 1.00 87.88 76 LEU A O 1
ATOM 623 N N . VAL A 1 77 ? 8.699 -2.280 7.172 1.00 88.69 77 VAL A N 1
ATOM 624 C CA . VAL A 1 77 ? 9.982 -3.008 7.071 1.00 88.69 77 VAL A CA 1
ATOM 625 C C . VAL A 1 77 ? 10.261 -3.483 5.643 1.00 88.69 77 VAL A C 1
ATOM 627 O O . VAL A 1 77 ? 11.413 -3.571 5.231 1.00 88.69 77 VAL A O 1
ATOM 630 N N . GLY A 1 78 ? 9.220 -3.770 4.860 1.00 82.75 78 GLY A N 1
ATOM 631 C CA . GLY A 1 78 ? 9.391 -4.176 3.467 1.00 82.75 78 GLY A CA 1
ATOM 632 C C . GLY A 1 78 ? 9.580 -3.024 2.474 1.00 82.75 78 GLY A C 1
ATOM 633 O O . GLY A 1 78 ? 9.563 -3.283 1.271 1.00 82.75 78 GLY A O 1
ATOM 634 N N . ILE A 1 79 ? 9.717 -1.772 2.930 1.00 83.75 79 ILE A N 1
ATOM 635 C CA . ILE A 1 79 ? 10.117 -0.649 2.074 1.00 83.75 79 ILE A CA 1
ATOM 636 C C . ILE A 1 79 ? 11.639 -0.726 1.873 1.00 83.75 79 ILE A C 1
ATOM 638 O O . ILE A 1 79 ? 12.381 -0.629 2.851 1.00 83.75 79 ILE A O 1
ATOM 642 N N . PRO A 1 80 ? 12.134 -0.893 0.634 1.00 70.81 80 PRO A N 1
ATOM 643 C CA . PRO A 1 80 ? 13.567 -0.912 0.361 1.00 70.81 80 PRO A CA 1
ATOM 644 C C . PRO A 1 80 ? 14.157 0.499 0.533 1.00 70.81 80 PRO A C 1
ATOM 646 O O . PRO A 1 80 ? 14.234 1.276 -0.408 1.00 70.81 80 PRO A O 1
ATOM 649 N N . LEU A 1 81 ? 14.564 0.847 1.756 1.00 64.62 81 LEU A N 1
ATOM 650 C CA . LEU A 1 81 ? 15.148 2.156 2.090 1.00 64.62 81 LEU A CA 1
ATOM 651 C C . LEU A 1 81 ? 16.615 2.307 1.628 1.00 64.62 81 LEU A C 1
ATOM 653 O O . LEU A 1 81 ? 17.150 3.412 1.655 1.00 64.62 81 LEU A O 1
ATOM 657 N N . GLU A 1 82 ? 17.283 1.220 1.218 1.00 58.38 82 GLU A N 1
ATOM 658 C CA . GLU A 1 82 ? 18.744 1.200 1.013 1.00 58.38 82 GLU A CA 1
ATOM 659 C C . GLU A 1 82 ? 19.235 0.827 -0.399 1.00 58.38 82 GLU A C 1
ATOM 661 O O . GLU A 1 82 ? 20.446 0.800 -0.623 1.00 58.38 82 GLU A O 1
ATOM 666 N N . THR A 1 83 ? 18.370 0.564 -1.383 1.00 52.50 83 THR A N 1
ATOM 667 C CA . THR A 1 83 ? 18.822 -0.053 -2.652 1.00 52.50 83 THR A CA 1
ATOM 668 C C . THR A 1 83 ? 19.008 0.905 -3.838 1.00 52.50 83 THR A C 1
ATOM 670 O O . THR A 1 83 ? 19.476 0.473 -4.888 1.00 52.50 83 THR A O 1
ATOM 673 N N . GLY A 1 84 ? 18.766 2.210 -3.668 1.00 48.97 84 GLY A N 1
ATOM 674 C CA . GLY A 1 84 ? 18.927 3.206 -4.738 1.00 48.97 84 GLY A CA 1
ATOM 675 C C . GLY A 1 84 ? 20.296 3.901 -4.849 1.00 48.97 84 GLY A C 1
ATOM 676 O O . GLY A 1 84 ? 20.547 4.548 -5.864 1.00 48.97 84 GLY A O 1
ATOM 677 N N . GLN A 1 85 ? 21.198 3.823 -3.850 1.00 45.72 85 GLN A N 1
ATOM 678 C CA . GLN A 1 85 ? 22.340 4.769 -3.808 1.00 45.72 85 GLN A CA 1
ATOM 679 C C . GLN A 1 85 ? 23.688 4.280 -3.235 1.00 45.72 85 GLN A C 1
ATOM 681 O O . GLN A 1 85 ? 24.511 5.104 -2.836 1.00 45.72 85 GLN A O 1
ATOM 686 N N . LYS A 1 86 ? 23.987 2.972 -3.216 1.00 45.50 86 LYS A N 1
ATOM 687 C CA . LYS A 1 86 ? 25.282 2.462 -2.696 1.00 45.50 86 LYS A CA 1
ATOM 688 C C . LYS A 1 86 ? 26.128 1.616 -3.666 1.00 45.50 86 LYS A C 1
ATOM 690 O O . LYS A 1 86 ? 26.844 0.731 -3.222 1.00 45.50 86 LYS A O 1
ATOM 695 N N . TYR A 1 87 ? 26.152 1.935 -4.965 1.00 41.31 87 TYR A N 1
ATOM 696 C CA . TYR A 1 87 ? 27.173 1.384 -5.889 1.00 41.31 87 TYR A CA 1
ATOM 697 C C . TYR A 1 87 ? 27.993 2.426 -6.658 1.00 41.31 87 TYR A C 1
ATOM 699 O O . TYR A 1 87 ? 28.645 2.106 -7.645 1.00 41.31 87 TYR A O 1
ATOM 707 N N . SER A 1 88 ? 28.046 3.668 -6.182 1.00 45.84 88 SER A N 1
ATOM 708 C CA . SER A 1 88 ? 28.941 4.691 -6.735 1.00 45.84 88 SER A CA 1
ATOM 709 C C . SER A 1 88 ? 30.011 5.150 -5.747 1.00 45.84 88 SER A C 1
ATOM 711 O O . SER A 1 88 ? 30.403 6.304 -5.808 1.00 45.84 88 SER A O 1
ATOM 713 N N . LYS A 1 89 ? 30.514 4.276 -4.854 1.00 46.66 89 LYS A N 1
ATOM 714 C CA . LYS A 1 89 ? 31.777 4.496 -4.107 1.00 46.66 89 LYS A CA 1
ATOM 715 C C . LYS A 1 89 ? 32.512 3.191 -3.767 1.00 46.66 89 LYS A C 1
ATOM 717 O O . LYS A 1 89 ? 32.613 2.806 -2.607 1.00 46.66 89 LYS A O 1
ATOM 722 N N . HIS A 1 90 ? 33.112 2.564 -4.770 1.00 40.47 90 HIS A N 1
ATOM 723 C CA . HIS A 1 90 ? 34.475 2.064 -4.588 1.00 40.47 90 HIS A CA 1
ATOM 724 C C . HIS A 1 90 ? 35.253 2.339 -5.874 1.00 40.47 90 HIS A C 1
ATOM 726 O O . HIS A 1 90 ? 35.172 1.611 -6.857 1.00 40.47 90 HIS A O 1
ATOM 732 N N . CYS A 1 91 ? 35.871 3.519 -5.874 1.00 41.09 91 CYS A N 1
ATOM 733 C CA . CYS A 1 91 ? 36.928 3.904 -6.791 1.00 41.09 91 CYS A CA 1
ATOM 734 C C . CYS A 1 91 ? 38.168 3.056 -6.468 1.00 41.09 91 CYS A C 1
ATOM 736 O O . CYS A 1 91 ? 38.357 2.707 -5.305 1.00 41.09 91 CYS A O 1
ATOM 738 N N . THR A 1 92 ? 38.922 2.752 -7.525 1.00 46.31 92 THR A N 1
ATOM 739 C CA . THR A 1 92 ? 40.316 2.289 -7.630 1.00 46.31 92 THR A CA 1
ATOM 740 C C . THR A 1 92 ? 41.143 2.198 -6.352 1.00 46.31 92 THR A C 1
ATOM 742 O O . THR A 1 92 ? 41.243 3.225 -5.643 1.00 46.31 92 THR A O 1
#

Nearest PDB structures (foldseek):
  4d18-assembly1_D  TM=9.242E-01  e=2.216E-09  Homo sapiens
  4d0p-assembly1_A  TM=9.262E-01  e=3.269E-09  Homo sapiens
  4y6c-assembly1_A-2  TM=5.443E-01  e=3.370E+00  Podospora anserina
  3q15-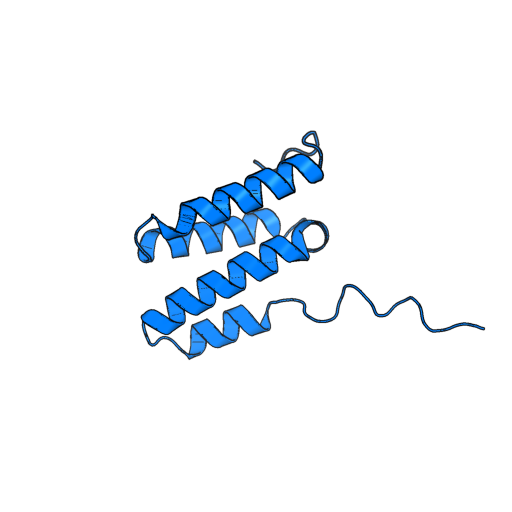assembly1_A-2  TM=6.856E-01  e=9.149E+00  Bacillus subtilis
  4y6w-assembly1_A-2  TM=3.560E-01  e=2.853E+00  Podospora anserina